Protein AF-A0A023NB78-F1 (afdb_monomer_lite)

pLDDT: mean 97.02, std 3.04, range [80.94, 98.81]

Secondary structure (DSSP, 8-state):
---GGGSTTSS-PPTT--SPPEE-TTSPBPS-TTPPBGGGTSSBEE-GGGS-EESSSSEEEEEEEEE-TT--HHHHTT-EEEEE--STTTTT-EEEEEEEE--TT--TTEEEE--

InterPro domains:
  IPR000334 Glycoside hydrolase, family 45 [PF02015] (1-115)
  IPR036908 RlpA-like domain superfamily [G3DSA:2.40.40.10] (1-115)
  IPR036908 RlpA-like domain superfamily [SSF50685] (1-115)
  IPR052288 Glycosyl Hydrolase 45 Enzymes [PTHR39730] (1-115)

Radius of gyration: 14.57 Å; chains: 1; bounding box: 36×30×37 Å

Foldseek 3Di:
DQAPQLAPPLADDDPPDHGQWWAFPVLHTDPPSVFDEVVVVTGTHHHPVQAKDDPDPQEIEHAWAWDEPPDGSHVQRQDWDKDQDCDPPNHRGIYIYRHRHHDPPDDYGDTGTHD

Structure (mmCIF, N/CA/C/O backbone):
data_AF-A0A023NB78-F1
#
_entry.id   AF-A0A023NB78-F1
#
loop_
_atom_site.group_PDB
_atom_site.id
_atom_site.type_symbol
_atom_site.label_atom_id
_atom_site.label_alt_id
_atom_site.label_comp_id
_atom_site.label_asym_id
_atom_site.label_entity_id
_atom_site.label_seq_id
_atom_site.pdbx_PDB_ins_code
_atom_site.Cartn_x
_atom_site.Cartn_y
_atom_site.Cartn_z
_atom_site.occupancy
_atom_site.B_iso_or_equiv
_atom_site.auth_seq_id
_atom_site.auth_comp_id
_atom_site.auth_asym_id
_atom_site.auth_atom_id
_atom_site.pdbx_PDB_model_num
ATOM 1 N N . CYS A 1 1 ? -1.394 -9.433 -6.865 1.00 96.50 1 CYS A N 1
ATOM 2 C CA . CYS A 1 1 ? -0.801 -8.603 -7.942 1.00 96.50 1 CYS A CA 1
ATOM 3 C C . CYS A 1 1 ? 0.232 -7.657 -7.345 1.00 96.50 1 CYS A C 1
ATOM 5 O O . CYS A 1 1 ? 0.222 -7.499 -6.133 1.00 96.50 1 CYS A O 1
ATOM 7 N N . LYS A 1 2 ? 1.086 -7.009 -8.148 1.00 98.31 2 LYS A N 1
ATOM 8 C CA . LYS A 1 2 ? 1.793 -5.794 -7.703 1.00 98.31 2 LYS A CA 1
ATOM 9 C C . LYS A 1 2 ? 0.774 -4.680 -7.446 1.00 98.31 2 LYS A C 1
ATOM 11 O O . LYS A 1 2 ? -0.108 -4.482 -8.280 1.00 98.31 2 LYS A O 1
ATOM 16 N N . ALA A 1 3 ? 0.911 -3.974 -6.327 1.00 98.00 3 ALA A N 1
ATOM 17 C CA . ALA A 1 3 ? 0.038 -2.863 -5.959 1.00 98.00 3 ALA A CA 1
ATOM 18 C C . ALA A 1 3 ? 0.277 -1.635 -6.863 1.00 98.00 3 ALA A C 1
ATOM 20 O O . ALA A 1 3 ? 1.413 -1.373 -7.275 1.00 98.00 3 ALA A O 1
ATOM 21 N N . SER A 1 4 ? -0.774 -0.879 -7.194 1.00 98.12 4 SER A N 1
ATOM 22 C CA . SER A 1 4 ? -0.690 0.229 -8.153 1.00 98.12 4 SER A CA 1
ATOM 23 C C . SER A 1 4 ? 0.215 1.366 -7.671 1.00 98.12 4 SER A C 1
ATOM 25 O O . SER A 1 4 ? 0.986 1.885 -8.474 1.00 98.12 4 SER A O 1
ATOM 27 N N . CYS A 1 5 ? 0.236 1.671 -6.369 1.00 98.38 5 CYS A N 1
ATOM 28 C CA . CYS A 1 5 ? 1.140 2.664 -5.775 1.00 98.38 5 CYS A CA 1
ATOM 29 C C . CYS A 1 5 ? 2.587 2.157 -5.626 1.00 98.38 5 CYS A C 1
ATOM 31 O O . CYS A 1 5 ? 3.453 2.879 -5.136 1.00 98.38 5 CYS A O 1
ATOM 33 N N . GLY A 1 6 ? 2.867 0.917 -6.047 1.00 98.19 6 GLY A N 1
ATOM 34 C CA . GLY A 1 6 ? 4.222 0.376 -6.172 1.00 98.19 6 GLY A CA 1
ATOM 35 C C . GLY A 1 6 ? 4.906 0.722 -7.496 1.00 98.19 6 GLY A C 1
ATOM 36 O O . GLY A 1 6 ? 6.048 0.318 -7.727 1.00 98.19 6 GLY A O 1
ATOM 37 N N . TRP A 1 7 ? 4.222 1.437 -8.394 1.00 98.25 7 TRP A N 1
ATOM 38 C CA . TRP A 1 7 ? 4.835 2.022 -9.585 1.00 98.25 7 TRP A CA 1
ATOM 39 C C . TRP A 1 7 ? 5.439 3.399 -9.268 1.00 98.25 7 TRP A C 1
ATOM 41 O O . TRP A 1 7 ? 4.833 4.167 -8.516 1.00 98.25 7 TRP A O 1
ATOM 51 N N . PRO A 1 8 ? 6.606 3.745 -9.845 1.00 97.50 8 PRO A N 1
ATOM 52 C CA . PRO A 1 8 ? 7.137 5.103 -9.775 1.00 97.50 8 PRO A CA 1
ATOM 53 C C . PRO A 1 8 ? 6.150 6.136 -10.331 1.00 97.50 8 PRO A C 1
ATOM 55 O O . PRO A 1 8 ? 5.293 5.804 -11.147 1.00 97.50 8 PRO A O 1
ATOM 58 N N . GLU A 1 9 ? 6.297 7.391 -9.895 1.00 95.31 9 GLU A N 1
ATOM 59 C CA . GLU A 1 9 ? 5.552 8.556 -10.415 1.00 95.31 9 GLU A CA 1
ATOM 60 C C . GLU A 1 9 ? 4.026 8.500 -10.221 1.00 95.31 9 GLU A C 1
ATOM 62 O O . GLU A 1 9 ? 3.288 9.301 -10.789 1.00 95.31 9 GLU A O 1
ATOM 67 N N . LYS A 1 10 ? 3.535 7.585 -9.378 1.00 96.88 10 LYS A N 1
ATOM 68 C CA . LYS A 1 10 ? 2.116 7.507 -9.004 1.00 96.88 10 LYS A CA 1
ATOM 69 C C . LYS A 1 10 ? 1.665 8.604 -8.052 1.00 96.88 10 LYS A C 1
ATOM 71 O O . LYS A 1 10 ? 0.478 8.890 -8.014 1.00 96.88 10 LYS A O 1
ATOM 76 N N . THR A 1 11 ? 2.592 9.157 -7.276 1.00 97.12 11 THR A N 1
ATOM 77 C CA . THR A 1 11 ? 2.386 10.288 -6.370 1.00 97.12 11 THR A CA 1
ATOM 78 C C . THR A 1 11 ? 3.726 10.961 -6.068 1.00 97.12 11 THR A C 1
ATOM 80 O O . THR A 1 11 ? 4.793 10.370 -6.286 1.00 97.12 11 THR A O 1
ATOM 83 N N . THR A 1 12 ? 3.691 12.181 -5.533 1.00 96.00 12 THR A N 1
ATOM 84 C CA . THR A 1 12 ? 4.876 12.842 -4.975 1.00 96.00 12 THR A CA 1
ATOM 85 C C . THR A 1 12 ? 5.195 12.280 -3.592 1.00 96.00 12 THR A C 1
ATOM 87 O O . THR A 1 12 ? 4.470 12.498 -2.624 1.00 96.00 12 THR A O 1
ATOM 90 N N . LEU A 1 13 ? 6.324 11.585 -3.484 1.00 94.69 13 LEU A N 1
ATOM 91 C CA . LEU A 1 13 ? 6.795 11.014 -2.226 1.00 94.69 13 LEU A CA 1
ATOM 92 C C . LEU A 1 13 ? 7.728 11.975 -1.482 1.00 94.69 13 LEU A C 1
ATOM 94 O O . LEU A 1 13 ? 8.432 12.786 -2.088 1.00 94.69 13 LEU A O 1
ATOM 98 N N . ALA A 1 14 ? 7.769 11.855 -0.154 1.00 92.75 14 ALA A N 1
ATOM 99 C CA . ALA A 1 14 ? 8.732 12.588 0.660 1.00 92.75 14 ALA A CA 1
ATOM 100 C C . ALA A 1 14 ? 10.175 12.216 0.273 1.00 92.75 14 ALA A C 1
ATOM 102 O O . ALA A 1 14 ? 10.459 11.082 -0.116 1.00 92.75 14 ALA A O 1
ATOM 103 N N . SER A 1 15 ? 11.105 13.164 0.414 1.00 94.88 15 SER A N 1
ATOM 104 C CA . SER A 1 15 ? 12.521 12.924 0.113 1.00 94.88 15 SER A CA 1
ATOM 105 C C . SER A 1 15 ? 13.052 11.701 0.872 1.00 94.88 15 SER A C 1
ATOM 107 O O . SER A 1 15 ? 12.843 11.576 2.077 1.00 94.88 15 SER A O 1
ATOM 109 N N . GLY A 1 16 ? 13.716 10.789 0.158 1.00 93.81 16 GLY A N 1
ATOM 110 C CA . GLY A 1 16 ? 14.222 9.526 0.708 1.00 93.81 16 GLY A CA 1
ATOM 111 C C . GLY A 1 16 ? 13.183 8.403 0.838 1.00 93.81 16 GLY A C 1
ATOM 112 O O . GLY A 1 16 ? 13.535 7.320 1.298 1.00 93.81 16 GLY A O 1
ATOM 113 N N . SER A 1 17 ? 11.931 8.632 0.432 1.00 95.44 17 SER A N 1
ATOM 114 C CA . SER A 1 17 ? 10.891 7.596 0.380 1.00 95.44 17 SER A CA 1
ATOM 115 C C . SER A 1 17 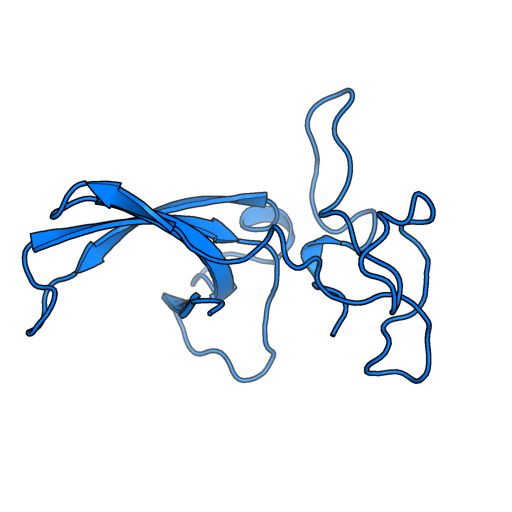? 10.863 6.890 -0.975 1.00 95.44 17 SER A C 1
ATOM 117 O O . SER A 1 17 ? 11.336 7.419 -1.980 1.00 95.44 17 SER A O 1
ATOM 119 N N . ASN A 1 18 ? 10.272 5.697 -1.001 1.00 96.88 18 ASN A N 1
ATOM 120 C CA . ASN A 1 18 ? 10.114 4.885 -2.202 1.00 96.88 18 ASN A CA 1
ATOM 121 C C . ASN A 1 18 ? 8.630 4.570 -2.459 1.00 96.88 18 ASN A C 1
ATOM 123 O O . ASN A 1 18 ? 7.829 4.684 -1.526 1.00 96.88 18 ASN A O 1
ATOM 127 N N . PRO A 1 19 ? 8.253 4.169 -3.691 1.00 98.19 19 PRO A N 1
ATOM 128 C CA . PRO A 1 19 ? 6.938 3.585 -3.951 1.00 98.19 19 PRO A CA 1
ATOM 129 C C . PRO A 1 19 ? 6.671 2.381 -3.042 1.00 98.19 19 PRO A C 1
ATOM 131 O O . PRO A 1 19 ? 7.598 1.826 -2.448 1.00 98.19 19 PRO A O 1
ATOM 134 N N . VAL A 1 20 ? 5.414 1.940 -2.971 1.00 98.31 20 VAL A N 1
ATOM 135 C CA . VAL A 1 20 ? 5.062 0.741 -2.196 1.00 98.31 20 VAL A CA 1
ATOM 136 C C . VAL A 1 20 ? 5.900 -0.447 -2.674 1.00 98.31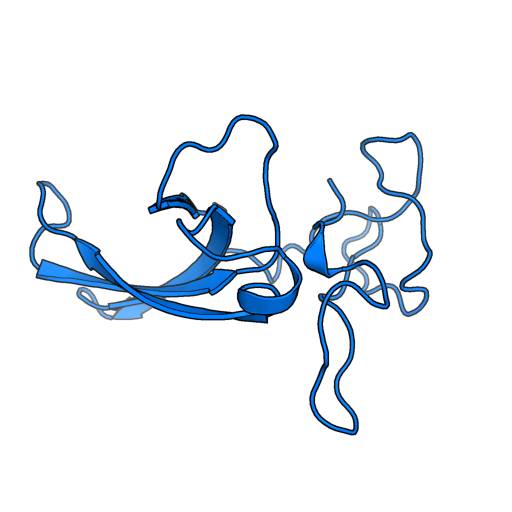 20 VAL A C 1
ATOM 138 O O . VAL A 1 20 ? 5.886 -0.813 -3.853 1.00 98.31 20 VAL A O 1
ATOM 141 N N . THR A 1 21 ? 6.645 -1.048 -1.752 1.00 98.50 21 THR A N 1
ATOM 142 C CA . THR A 1 21 ? 7.523 -2.179 -2.048 1.00 98.50 21 THR A CA 1
ATOM 143 C C . THR A 1 21 ? 6.715 -3.354 -2.588 1.00 98.50 21 THR A C 1
ATOM 145 O O . THR A 1 21 ? 5.654 -3.691 -2.072 1.00 98.50 21 THR A O 1
ATOM 148 N N . SER A 1 22 ? 7.211 -3.985 -3.647 1.00 98.75 22 SER A N 1
ATOM 149 C CA . SER A 1 22 ? 6.702 -5.276 -4.121 1.00 98.75 22 SER A CA 1
ATOM 150 C C . SER A 1 22 ? 7.678 -6.375 -3.730 1.00 98.75 22 SER A C 1
ATOM 152 O O . SER A 1 22 ? 8.870 -6.104 -3.599 1.00 98.75 22 SER A O 1
ATOM 154 N N . CYS A 1 23 ? 7.200 -7.607 -3.613 1.00 98.81 23 CYS A N 1
ATOM 155 C CA . CYS A 1 23 ? 8.032 -8.762 -3.298 1.00 98.81 23 CYS A CA 1
ATOM 156 C C . CYS A 1 23 ? 8.096 -9.750 -4.466 1.00 98.81 23 CYS A C 1
ATOM 158 O O . CYS A 1 23 ? 7.240 -9.741 -5.356 1.00 98.81 23 CYS A O 1
ATOM 160 N N . GLY A 1 24 ? 9.147 -10.568 -4.489 1.00 98.56 24 GLY A N 1
ATOM 161 C CA . GLY A 1 24 ? 9.247 -11.741 -5.351 1.00 98.56 24 GLY A CA 1
ATOM 162 C C . GLY A 1 24 ? 8.256 -12.833 -4.942 1.00 98.56 24 GLY A C 1
ATOM 163 O O . GLY A 1 24 ? 7.529 -12.704 -3.960 1.00 98.56 24 GLY A O 1
ATOM 164 N N . ILE A 1 25 ? 8.229 -13.936 -5.696 1.00 97.88 25 ILE A N 1
ATOM 165 C CA . ILE A 1 25 ? 7.383 -15.101 -5.366 1.00 97.88 25 ILE A CA 1
ATOM 166 C C . ILE A 1 25 ? 7.794 -15.779 -4.047 1.00 97.88 25 ILE A C 1
ATOM 168 O O . ILE A 1 25 ? 7.014 -16.503 -3.440 1.00 97.88 25 ILE A O 1
ATOM 172 N N . ASP A 1 26 ? 9.030 -15.547 -3.625 1.00 97.81 26 ASP A N 1
ATOM 173 C CA . ASP A 1 26 ? 9.642 -16.001 -2.382 1.00 97.81 26 ASP A CA 1
ATOM 174 C C . ASP A 1 26 ? 9.490 -14.986 -1.235 1.00 97.81 26 ASP A C 1
ATOM 176 O O . ASP A 1 26 ? 10.164 -15.119 -0.219 1.00 97.81 26 ASP A O 1
ATOM 180 N N . ASP A 1 27 ? 8.625 -13.978 -1.406 1.00 98.38 27 ASP A N 1
ATOM 181 C CA . ASP A 1 27 ? 8.334 -12.910 -0.439 1.00 98.38 27 ASP A CA 1
ATOM 182 C C . ASP A 1 27 ? 9.527 -11.990 -0.111 1.00 98.38 27 ASP A C 1
ATOM 184 O O . ASP A 1 27 ? 9.477 -11.176 0.807 1.00 98.38 27 ASP A O 1
ATOM 188 N N . ASN A 1 28 ? 10.605 -12.058 -0.899 1.00 98.44 28 ASN A N 1
ATOM 189 C CA . ASN A 1 28 ? 11.742 -11.160 -0.735 1.00 98.44 28 ASN A CA 1
ATOM 190 C C . ASN A 1 28 ? 11.461 -9.785 -1.375 1.00 98.44 28 ASN A C 1
ATOM 192 O O . ASN A 1 28 ? 11.061 -9.734 -2.546 1.00 98.44 28 ASN A O 1
ATOM 196 N N . PRO A 1 29 ? 11.718 -8.662 -0.671 1.00 98.38 29 PRO A N 1
ATOM 197 C CA . PRO A 1 29 ? 11.532 -7.318 -1.214 1.00 98.38 29 PRO A CA 1
ATOM 198 C C . PRO A 1 29 ? 12.312 -7.077 -2.509 1.00 98.38 29 PRO A C 1
ATOM 200 O O . PRO A 1 29 ? 13.518 -7.320 -2.595 1.00 98.38 29 PRO A O 1
ATOM 203 N N . LEU A 1 30 ? 11.636 -6.529 -3.517 1.00 98.50 30 LEU A N 1
ATOM 204 C CA . LEU A 1 30 ? 12.238 -6.129 -4.783 1.00 98.50 30 LEU A CA 1
ATOM 205 C C . LEU A 1 30 ? 12.670 -4.665 -4.724 1.00 98.50 30 LEU A C 1
ATOM 207 O O . LEU A 1 30 ? 11.886 -3.778 -4.402 1.00 98.50 30 LEU A O 1
ATOM 211 N N . THR A 1 31 ? 13.907 -4.395 -5.135 1.00 97.69 31 THR A N 1
ATOM 212 C CA . THR A 1 31 ? 14.434 -3.025 -5.264 1.00 97.69 31 THR A CA 1
ATOM 213 C C . THR A 1 31 ? 14.112 -2.388 -6.616 1.00 97.69 31 THR A C 1
ATOM 215 O O . THR A 1 31 ? 14.208 -1.172 -6.779 1.00 97.69 31 THR A O 1
ATOM 218 N N . ASN A 1 32 ? 13.714 -3.194 -7.606 1.00 98.12 32 ASN A N 1
ATOM 219 C CA . ASN A 1 32 ? 13.290 -2.708 -8.913 1.00 98.12 32 ASN A CA 1
ATOM 220 C C . ASN A 1 32 ? 11.796 -2.354 -8.906 1.00 98.12 32 ASN A C 1
ATOM 222 O O . ASN A 1 32 ? 10.949 -3.185 -9.238 1.00 98.12 32 ASN A O 1
ATOM 226 N N . TYR A 1 33 ? 11.476 -1.092 -8.620 1.00 98.00 33 TYR A N 1
ATOM 227 C CA . TYR A 1 33 ? 10.100 -0.582 -8.662 1.00 98.00 33 TYR A CA 1
ATOM 228 C C . TYR A 1 33 ? 9.472 -0.590 -10.067 1.00 98.00 33 TYR A C 1
ATOM 230 O O . TYR A 1 33 ? 8.258 -0.454 -10.189 1.00 98.00 33 TYR A O 1
ATOM 238 N N . ASN A 1 34 ? 10.242 -0.823 -11.135 1.00 98.38 34 ASN A N 1
ATOM 239 C CA . ASN A 1 34 ? 9.719 -1.032 -12.491 1.00 98.38 34 ASN A CA 1
ATOM 240 C C . ASN A 1 34 ? 9.448 -2.513 -12.820 1.00 98.38 34 ASN A C 1
ATOM 242 O O . ASN A 1 34 ? 9.041 -2.823 -13.939 1.00 98.38 34 ASN A O 1
ATOM 246 N N . ALA A 1 35 ? 9.647 -3.441 -11.875 1.00 98.50 35 ALA A N 1
ATOM 247 C CA . ALA A 1 35 ? 9.339 -4.853 -12.086 1.00 98.50 35 ALA A CA 1
ATOM 248 C C . ALA A 1 35 ? 7.852 -5.054 -12.429 1.00 98.50 35 ALA A C 1
ATOM 250 O O . ALA A 1 35 ? 6.961 -4.459 -11.809 1.00 98.50 35 ALA A O 1
ATOM 251 N N . VAL A 1 36 ? 7.599 -5.898 -13.433 1.00 98.44 36 VAL A N 1
ATOM 252 C CA . VAL A 1 36 ? 6.255 -6.189 -13.946 1.00 98.44 36 VAL A CA 1
ATOM 253 C C . VAL A 1 36 ? 5.460 -6.985 -12.913 1.00 98.44 36 VAL A C 1
ATOM 255 O O . VAL A 1 36 ? 5.992 -7.893 -12.273 1.00 98.44 36 VAL A O 1
ATOM 258 N N . SER A 1 37 ? 4.175 -6.655 -12.770 1.00 98.56 37 SER A N 1
ATOM 259 C CA . SER A 1 37 ? 3.232 -7.367 -11.900 1.00 98.56 37 SER A CA 1
ATOM 260 C C . SER A 1 37 ? 3.140 -8.848 -12.263 1.00 98.56 37 SER A C 1
ATOM 262 O O . SER A 1 37 ? 2.982 -9.181 -13.436 1.00 98.56 37 SER A O 1
ATOM 264 N N . GLY A 1 38 ? 3.121 -9.738 -11.271 1.00 98.50 38 GLY A N 1
ATOM 265 C CA . GLY A 1 38 ? 2.827 -11.161 -11.469 1.00 98.50 38 GLY A CA 1
ATOM 266 C C . GLY A 1 38 ? 1.464 -11.410 -12.127 1.00 98.50 38 GLY A C 1
ATOM 267 O O . GLY A 1 38 ? 1.320 -12.335 -12.918 1.00 98.50 38 GLY A O 1
ATOM 268 N N . CYS A 1 39 ? 0.488 -10.516 -11.924 1.00 97.69 39 CYS A N 1
ATOM 269 C CA . CYS A 1 39 ? -0.810 -10.579 -12.616 1.00 97.69 39 CYS A CA 1
ATOM 270 C C . CYS A 1 39 ? -0.734 -10.226 -14.112 1.00 97.69 39 CYS A C 1
ATOM 272 O O . CYS A 1 39 ? -1.689 -10.443 -14.849 1.00 97.69 39 CYS A O 1
ATOM 274 N N . ASN A 1 40 ? 0.414 -9.726 -14.567 1.00 97.69 40 ASN A N 1
ATOM 275 C CA . ASN A 1 40 ? 0.734 -9.444 -15.962 1.00 97.69 40 ASN A CA 1
ATOM 276 C C . ASN A 1 40 ? 1.936 -10.297 -16.413 1.00 97.69 40 ASN A C 1
ATOM 278 O O . ASN A 1 40 ? 2.745 -9.848 -17.219 1.00 97.69 40 ASN A O 1
ATOM 282 N N . SER A 1 41 ? 2.062 -11.522 -15.883 1.00 97.31 41 SER A N 1
ATOM 283 C CA . SER A 1 41 ? 3.161 -12.463 -16.177 1.00 97.31 41 SER A CA 1
ATOM 284 C C . SER A 1 41 ? 4.564 -11.962 -15.792 1.00 97.31 41 SER A C 1
ATOM 286 O O . SER A 1 41 ? 5.557 -12.353 -16.400 1.00 97.31 41 SER A O 1
ATOM 288 N N . GLY A 1 42 ? 4.651 -11.072 -14.801 1.00 98.25 42 GLY A N 1
ATOM 289 C CA . GLY A 1 42 ? 5.904 -10.570 -14.240 1.00 98.25 42 GLY A CA 1
ATOM 290 C C . GLY A 1 42 ? 6.341 -11.277 -12.953 1.00 98.25 42 GLY A C 1
ATOM 291 O O . GLY A 1 42 ? 5.929 -12.397 -12.663 1.00 98.25 42 GLY A O 1
ATOM 292 N N . VAL A 1 43 ? 7.187 -10.603 -12.170 1.00 98.44 43 VAL A N 1
ATOM 293 C CA . VAL A 1 43 ? 7.830 -11.158 -10.959 1.00 98.44 43 VAL A CA 1
ATOM 294 C C . VAL A 1 43 ? 7.496 -10.397 -9.675 1.00 98.44 43 VAL A C 1
ATOM 296 O O . VAL A 1 43 ? 7.969 -10.781 -8.613 1.00 98.44 43 VAL A O 1
ATOM 299 N N . ALA A 1 44 ? 6.715 -9.318 -9.766 1.00 98.75 44 ALA A N 1
ATOM 300 C CA . ALA A 1 44 ? 6.367 -8.473 -8.630 1.00 98.75 44 ALA A CA 1
ATOM 301 C C . ALA A 1 44 ? 4.973 -8.801 -8.081 1.00 98.75 44 ALA A C 1
ATOM 303 O O . ALA A 1 44 ? 3.966 -8.733 -8.796 1.00 98.75 44 ALA A O 1
ATOM 304 N N . TYR A 1 45 ? 4.916 -9.101 -6.792 1.00 98.50 45 TYR A N 1
ATOM 305 C CA . TYR A 1 45 ? 3.721 -9.438 -6.031 1.00 98.50 45 TYR A CA 1
ATOM 306 C C . TYR A 1 45 ? 3.575 -8.474 -4.848 1.00 98.50 45 TYR A C 1
ATOM 308 O O . TYR A 1 45 ? 4.475 -7.688 -4.550 1.00 98.50 45 TYR A O 1
ATOM 316 N N . MET A 1 46 ? 2.419 -8.506 -4.198 1.00 98.06 46 MET A N 1
ATOM 317 C CA . MET A 1 46 ? 2.235 -7.840 -2.914 1.00 98.06 46 MET A CA 1
ATOM 318 C C . MET A 1 46 ? 3.038 -8.604 -1.855 1.00 98.06 46 MET A C 1
ATOM 320 O O . MET A 1 46 ? 3.034 -9.833 -1.883 1.00 98.06 46 MET A O 1
ATOM 324 N N . CYS A 1 47 ? 3.745 -7.887 -0.983 1.00 98.44 47 CYS A N 1
ATOM 325 C CA . CYS A 1 47 ? 4.510 -8.497 0.104 1.00 98.44 47 CYS A CA 1
ATOM 326 C C . CYS A 1 47 ? 3.578 -9.012 1.204 1.00 98.44 47 CYS A C 1
ATOM 328 O O . CYS A 1 47 ? 2.552 -8.388 1.487 1.00 98.44 47 CYS A O 1
ATOM 330 N N . SER A 1 48 ? 3.943 -10.113 1.857 1.00 97.50 48 SER A N 1
ATOM 331 C CA . SER A 1 48 ? 3.134 -10.695 2.936 1.00 97.50 48 SER A CA 1
ATOM 332 C C . SER A 1 48 ? 3.126 -9.831 4.197 1.00 97.50 48 SER A C 1
ATOM 334 O O . SER A 1 48 ? 2.202 -9.929 4.993 1.00 97.50 48 SER A O 1
ATOM 336 N N . ASP A 1 49 ? 4.103 -8.940 4.375 1.00 97.31 49 ASP A N 1
ATOM 337 C CA . ASP A 1 49 ? 4.099 -7.943 5.454 1.00 97.31 49 ASP A CA 1
ATOM 338 C C . ASP A 1 49 ? 3.088 -6.802 5.231 1.00 97.31 49 ASP A C 1
ATOM 340 O O . ASP A 1 49 ? 2.831 -6.014 6.142 1.00 97.31 49 ASP A O 1
ATOM 344 N N . GLN A 1 50 ? 2.453 -6.745 4.055 1.00 98.12 50 GLN A N 1
ATOM 345 C CA . GLN A 1 50 ? 1.378 -5.804 3.738 1.00 98.12 50 GLN A CA 1
ATOM 346 C C . GLN A 1 50 ? -0.016 -6.356 4.093 1.00 98.12 50 GLN A C 1
ATOM 348 O O . GLN A 1 50 ? -1.024 -5.966 3.503 1.00 98.12 50 GLN A O 1
ATOM 353 N N . THR A 1 51 ? -0.096 -7.261 5.069 1.00 97.44 51 THR A N 1
ATOM 354 C CA . THR A 1 51 ? -1.347 -7.777 5.650 1.00 97.44 51 THR A CA 1
ATOM 355 C C . THR A 1 51 ? -1.748 -7.007 6.913 1.00 97.44 51 THR A C 1
ATOM 357 O O . THR A 1 51 ? -0.880 -6.458 7.592 1.00 97.44 51 THR A O 1
ATOM 360 N N . PRO A 1 52 ? -3.040 -6.959 7.276 1.00 98.12 52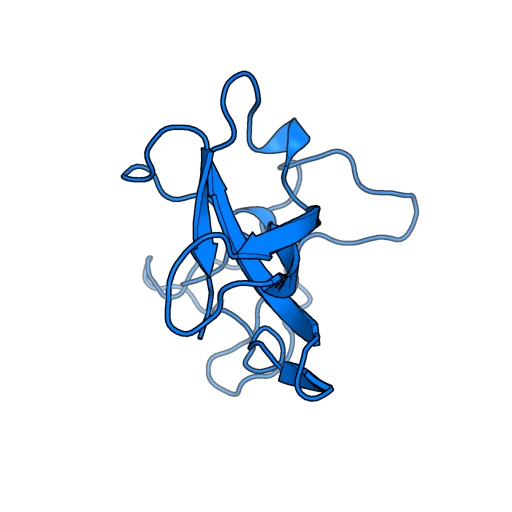 PRO A N 1
ATOM 361 C CA . PRO A 1 52 ? -3.510 -6.232 8.448 1.00 98.12 52 PRO A CA 1
ATOM 362 C C . PRO A 1 52 ? -3.157 -6.943 9.760 1.00 98.12 52 PRO A C 1
ATOM 364 O O . PRO A 1 52 ? -3.041 -8.167 9.816 1.00 98.12 52 PRO A O 1
ATOM 367 N N . TRP A 1 53 ? -3.050 -6.177 10.845 1.00 98.25 53 TRP A N 1
ATOM 368 C CA . TRP A 1 53 ? -2.819 -6.712 12.186 1.00 98.25 53 TRP A CA 1
ATOM 369 C C . TRP A 1 53 ? -3.535 -5.895 13.261 1.00 98.25 53 TRP A C 1
ATOM 371 O O . TRP A 1 53 ? -3.730 -4.684 13.137 1.00 98.25 53 TRP A O 1
ATOM 381 N N . ALA A 1 54 ? -3.920 -6.568 14.344 1.00 98.19 54 ALA A N 1
ATOM 382 C CA . ALA A 1 54 ? -4.535 -5.921 15.493 1.00 98.19 54 ALA A CA 1
ATOM 383 C C . ALA A 1 54 ? -3.472 -5.247 16.373 1.00 98.19 54 ALA A C 1
ATOM 385 O O . ALA A 1 54 ? -2.459 -5.854 16.721 1.00 98.19 54 ALA A O 1
ATOM 386 N N . ILE A 1 55 ? -3.735 -4.001 16.761 1.00 98.38 55 ILE A N 1
ATOM 387 C CA . ILE A 1 55 ? -2.984 -3.284 17.801 1.00 98.38 55 ILE A CA 1
ATOM 388 C C . ILE A 1 55 ? -3.623 -3.546 19.168 1.00 98.38 55 ILE A C 1
ATOM 390 O O . ILE A 1 55 ? -2.937 -3.693 20.177 1.00 98.38 55 ILE A O 1
ATOM 394 N N . SER A 1 56 ? -4.953 -3.621 19.194 1.00 98.06 56 SER A N 1
ATOM 395 C CA . SER A 1 56 ? -5.755 -3.949 20.367 1.00 98.06 56 SER A CA 1
ATOM 396 C C . SER A 1 56 ? -7.078 -4.587 19.942 1.00 98.06 56 SER A C 1
ATOM 398 O O . SER A 1 56 ? -7.359 -4.746 18.755 1.00 98.06 56 SER A O 1
ATOM 400 N N . GLU A 1 57 ? -7.941 -4.890 20.910 1.00 97.50 57 GLU A N 1
ATOM 401 C CA . GLU A 1 57 ? -9.306 -5.340 20.633 1.00 97.50 57 GLU A CA 1
ATOM 402 C C . GLU A 1 57 ? -10.137 -4.311 19.849 1.00 97.50 57 GLU A C 1
ATOM 404 O O . GLU A 1 57 ? -11.120 -4.684 19.214 1.00 97.50 57 GLU A O 1
ATOM 409 N N . THR A 1 58 ? -9.805 -3.017 19.878 1.00 98.12 58 THR A N 1
ATOM 410 C CA . THR A 1 58 ? -10.604 -1.964 19.220 1.00 98.12 58 THR A CA 1
ATOM 411 C C . THR A 1 58 ? -9.889 -1.252 18.081 1.00 98.12 58 THR A C 1
ATOM 413 O O . THR A 1 58 ? -10.515 -0.420 17.433 1.00 98.12 58 THR A O 1
ATOM 416 N N . GLU A 1 59 ? -8.624 -1.577 17.817 1.00 98.50 59 GLU A N 1
ATOM 417 C CA . GLU A 1 59 ? -7.800 -0.887 16.824 1.00 98.50 59 GLU A CA 1
ATOM 418 C C . GLU A 1 59 ? -6.927 -1.867 16.035 1.00 98.50 59 GLU A C 1
ATOM 420 O O . GLU A 1 59 ? -6.323 -2.786 16.594 1.00 98.50 59 GLU A O 1
ATOM 425 N N . SER A 1 60 ? -6.846 -1.670 14.722 1.00 98.69 60 SER A N 1
ATOM 426 C CA . SER A 1 60 ? -5.999 -2.449 13.812 1.00 98.69 60 SER A CA 1
ATOM 427 C C . SER A 1 60 ? -5.309 -1.544 12.799 1.00 98.69 60 SER A C 1
ATOM 429 O O . SER A 1 60 ? -5.838 -0.489 12.456 1.00 98.69 60 SER A O 1
ATOM 431 N N . TYR A 1 61 ? -4.154 -1.956 12.288 1.00 98.81 61 TYR A N 1
ATOM 432 C CA . TYR A 1 61 ? -3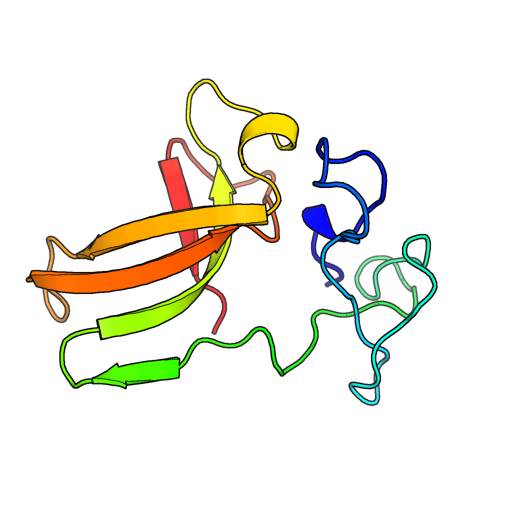.492 -1.310 11.154 1.00 98.81 61 TYR A CA 1
ATOM 433 C C . TYR A 1 61 ? -3.538 -2.225 9.931 1.00 98.81 61 TYR A C 1
ATOM 435 O O . TYR A 1 61 ? -3.724 -3.437 10.054 1.00 98.81 61 TYR A O 1
ATOM 443 N N . GLY A 1 62 ? -3.389 -1.654 8.740 1.00 98.56 62 GLY A N 1
ATOM 444 C CA . GLY A 1 62 ? -3.296 -2.442 7.519 1.00 98.56 62 GLY A CA 1
ATOM 445 C C . GLY A 1 62 ? -3.197 -1.601 6.257 1.00 98.56 62 GLY A C 1
ATOM 446 O O . GLY A 1 62 ? -2.724 -0.464 6.267 1.00 98.56 62 GLY A O 1
ATOM 447 N N . PHE A 1 63 ? -3.660 -2.186 5.159 1.00 98.75 63 PHE A N 1
ATOM 448 C CA . PHE A 1 63 ? -3.504 -1.648 3.814 1.00 98.75 63 PHE A CA 1
ATOM 449 C C . PHE A 1 63 ? -4.808 -1.813 3.037 1.00 98.75 63 PHE A C 1
ATOM 451 O O . PHE A 1 63 ? -5.608 -2.704 3.333 1.00 98.75 63 PHE A O 1
ATOM 458 N N . ALA A 1 64 ? -5.039 -0.952 2.052 1.00 98.50 64 ALA A N 1
ATOM 459 C CA . ALA A 1 64 ? -6.236 -1.020 1.224 1.00 98.50 64 ALA A CA 1
ATOM 460 C C . ALA A 1 64 ? -5.967 -0.591 -0.221 1.00 98.50 64 ALA A C 1
ATOM 462 O O . ALA A 1 64 ? -5.105 0.253 -0.489 1.00 98.50 64 ALA A O 1
ATOM 463 N N . ALA A 1 65 ? -6.764 -1.126 -1.146 1.00 98.38 65 ALA A N 1
ATOM 464 C CA . ALA A 1 65 ? -7.005 -0.464 -2.417 1.00 98.38 65 ALA A CA 1
ATOM 465 C C . ALA A 1 65 ? -8.092 0.600 -2.225 1.00 98.38 65 ALA A C 1
ATOM 467 O O . ALA A 1 65 ? -9.104 0.333 -1.577 1.00 98.38 65 ALA A O 1
ATOM 468 N N . THR A 1 66 ? -7.899 1.803 -2.766 1.00 98.25 66 THR A N 1
ATOM 469 C CA . THR A 1 66 ? -8.846 2.904 -2.557 1.00 9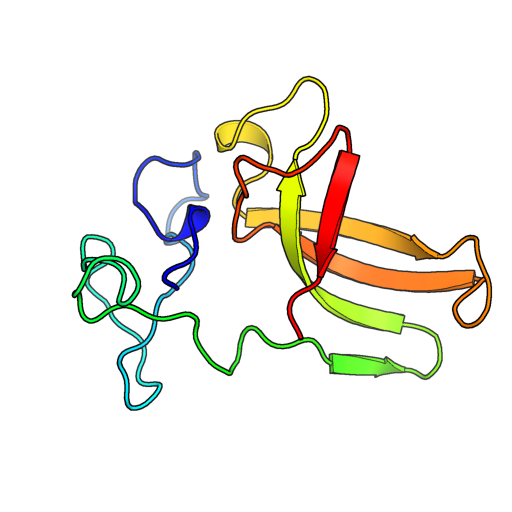8.25 66 THR A CA 1
ATOM 470 C C . THR A 1 66 ? -9.273 3.578 -3.853 1.00 98.25 66 THR A C 1
ATOM 472 O O . THR A 1 66 ? -8.543 3.609 -4.847 1.00 98.25 66 THR A O 1
ATOM 475 N N . SER A 1 67 ? -10.491 4.114 -3.825 1.00 97.31 67 SER A N 1
ATOM 476 C CA . SER A 1 67 ? -11.025 5.053 -4.809 1.00 97.31 67 SER A CA 1
ATOM 477 C C . SER A 1 67 ? -11.729 6.168 -4.048 1.00 97.31 67 SER A C 1
ATOM 479 O O . SER A 1 67 ? -12.791 5.958 -3.461 1.00 97.31 67 SER A O 1
ATOM 481 N N . ILE A 1 68 ? -11.106 7.347 -3.989 1.00 96.50 68 ILE A N 1
ATOM 482 C CA . ILE A 1 68 ? -11.598 8.480 -3.196 1.00 96.50 68 ILE A CA 1
ATOM 483 C C . ILE A 1 68 ? -12.194 9.532 -4.127 1.00 96.50 68 ILE A C 1
ATOM 485 O O . ILE A 1 68 ? -11.551 10.010 -5.061 1.00 96.50 68 ILE A O 1
ATOM 489 N N . SER A 1 69 ? -13.442 9.909 -3.862 1.00 95.88 69 SER A N 1
ATOM 490 C CA . SER A 1 69 ? -14.184 10.850 -4.703 1.00 95.88 69 SER A CA 1
ATOM 491 C C . SER A 1 69 ? -13.493 12.209 -4.747 1.00 95.88 69 SER A C 1
ATOM 493 O O . SER A 1 69 ? -13.173 12.782 -3.709 1.00 95.88 69 SER A O 1
ATOM 495 N N . GLY A 1 70 ? -13.302 12.743 -5.954 1.00 95.25 70 GLY A N 1
ATOM 496 C CA . GLY A 1 70 ? -12.616 14.021 -6.164 1.00 95.25 70 GLY A CA 1
ATOM 497 C C . GLY A 1 70 ? -11.087 13.943 -6.100 1.00 95.25 70 GLY A C 1
ATOM 498 O O . GLY A 1 70 ? -10.435 14.972 -6.256 1.00 95.25 70 GLY A O 1
ATOM 499 N N . GLY A 1 71 ? -10.521 12.750 -5.898 1.00 95.12 71 GLY A N 1
ATOM 500 C CA . GLY A 1 71 ? -9.086 12.496 -5.941 1.00 95.12 71 GLY A CA 1
ATOM 501 C C . GLY A 1 71 ? -8.647 11.715 -7.181 1.00 95.12 71 GLY A C 1
ATOM 502 O O . GLY A 1 71 ? -9.447 11.315 -8.026 1.00 95.12 71 GLY A O 1
ATOM 503 N N . THR A 1 72 ? -7.343 11.479 -7.254 1.00 95.94 72 THR A N 1
ATOM 504 C CA . THR A 1 72 ? -6.696 10.522 -8.165 1.00 95.94 72 THR A CA 1
ATOM 505 C C . THR A 1 72 ? -5.640 9.727 -7.395 1.00 95.94 72 THR A C 1
ATOM 507 O O . THR A 1 72 ? -5.365 10.046 -6.234 1.00 95.94 72 THR A O 1
ATOM 510 N N . GLU A 1 73 ? -5.000 8.742 -8.033 1.00 97.31 73 GLU A N 1
ATOM 511 C CA . GLU A 1 73 ? -3.878 8.013 -7.420 1.00 97.31 73 GLU A CA 1
ATOM 512 C C . GLU A 1 73 ? -2.795 8.944 -6.862 1.00 97.31 73 GLU A C 1
ATOM 514 O O . GLU A 1 73 ? -2.281 8.669 -5.783 1.00 97.31 73 GLU A O 1
ATOM 519 N N . ASP A 1 74 ? -2.538 10.091 -7.498 1.00 97.50 74 ASP A N 1
ATOM 520 C CA . ASP A 1 74 ? -1.584 11.085 -6.989 1.00 97.50 74 ASP A CA 1
ATOM 521 C C . ASP A 1 74 ? -1.952 11.598 -5.589 1.00 97.50 74 ASP A C 1
ATOM 523 O O . ASP A 1 74 ? -1.079 11.802 -4.750 1.00 97.50 74 ASP A O 1
ATOM 527 N N . SER A 1 75 ? -3.248 11.728 -5.298 1.00 97.00 75 SER A N 1
ATOM 528 C CA . SER A 1 75 ? -3.737 12.244 -4.016 1.00 97.00 75 SER A CA 1
ATOM 529 C C . SER A 1 75 ? -3.858 11.200 -2.905 1.00 97.00 75 SER A C 1
ATOM 531 O O . SER A 1 75 ? -3.853 11.575 -1.733 1.00 97.00 75 SER A O 1
ATOM 533 N N . TRP A 1 76 ? -4.010 9.913 -3.240 1.00 97.75 76 TRP A N 1
ATOM 534 C CA . TRP A 1 76 ? -4.253 8.863 -2.242 1.00 97.75 76 TRP A CA 1
ATOM 535 C C . TRP A 1 76 ? -3.141 7.828 -2.144 1.00 97.75 76 TRP A C 1
ATOM 537 O O . TRP A 1 76 ? -3.073 7.124 -1.139 1.00 97.75 76 TRP A O 1
ATOM 547 N N . CYS A 1 77 ? -2.266 7.687 -3.142 1.00 98.25 77 CYS A N 1
ATOM 548 C CA . CYS A 1 77 ? -1.183 6.721 -3.040 1.00 98.25 77 CYS A CA 1
ATOM 549 C C . CYS A 1 77 ? -0.303 7.037 -1.831 1.00 98.25 77 CYS A C 1
ATOM 551 O O . CYS A 1 77 ? 0.119 8.170 -1.619 1.00 98.25 77 CYS A O 1
ATOM 553 N N . CYS A 1 78 ? -0.063 6.008 -1.020 1.00 98.06 78 CYS A N 1
ATOM 554 C CA . CYS A 1 78 ? 0.684 6.064 0.233 1.00 98.06 78 CYS A CA 1
ATOM 555 C C . CYS A 1 78 ? 0.040 6.904 1.352 1.00 98.06 78 CYS A C 1
ATOM 557 O O . CYS A 1 78 ? 0.597 6.933 2.452 1.00 98.06 78 CYS A O 1
ATOM 559 N N . ALA A 1 79 ? -1.117 7.535 1.122 1.00 98.00 79 ALA A N 1
ATOM 560 C CA . ALA A 1 79 ? -1.862 8.242 2.156 1.00 98.00 79 ALA A CA 1
ATOM 561 C C . ALA A 1 79 ? -2.444 7.260 3.182 1.00 98.00 79 ALA A C 1
ATOM 563 O O . ALA A 1 79 ? -2.811 6.131 2.843 1.00 98.00 79 ALA A O 1
ATOM 564 N N . CYS A 1 80 ? -2.551 7.710 4.433 1.00 98.50 80 CYS A N 1
ATOM 565 C CA . CYS A 1 80 ? -3.156 6.944 5.515 1.00 98.50 80 CYS A CA 1
ATOM 566 C C . CYS A 1 80 ? -4.518 7.517 5.901 1.00 98.50 80 CYS A C 1
ATOM 568 O O . CYS A 1 80 ? -4.687 8.733 6.004 1.00 98.50 80 CYS A O 1
ATOM 570 N N . TYR A 1 81 ? -5.468 6.629 6.179 1.00 98.69 81 TYR A N 1
ATOM 571 C CA . TYR A 1 81 ? -6.826 6.975 6.582 1.00 98.69 81 TYR A CA 1
ATOM 572 C C . TYR A 1 81 ? -7.199 6.195 7.836 1.00 98.69 81 TYR A C 1
ATOM 574 O O . TYR A 1 81 ? -6.981 4.988 7.901 1.00 98.69 81 TYR A O 1
ATOM 582 N N . GLN A 1 82 ? -7.797 6.872 8.814 1.00 98.62 82 GLN A N 1
ATOM 583 C CA . GLN A 1 82 ? -8.445 6.200 9.934 1.00 98.62 82 GLN A CA 1
ATOM 584 C C . GLN A 1 82 ? -9.906 5.934 9.574 1.00 98.62 82 GLN A C 1
ATOM 586 O O . GLN A 1 82 ? -10.701 6.859 9.404 1.00 98.62 82 GLN A O 1
ATOM 591 N N . LEU A 1 83 ? -10.255 4.658 9.481 1.00 98.56 83 LEU A N 1
ATOM 592 C CA . LEU A 1 83 ? -11.613 4.180 9.299 1.00 98.56 83 LEU A CA 1
ATOM 593 C C . LEU A 1 83 ? -12.235 3.939 10.673 1.00 98.56 83 LEU A C 1
ATOM 595 O O . LEU A 1 83 ? -11.632 3.279 11.516 1.00 98.56 83 LEU A O 1
ATOM 599 N N . THR A 1 84 ? -13.452 4.432 10.881 1.00 98.56 84 THR A N 1
ATOM 600 C CA . THR A 1 84 ? -14.284 4.062 12.030 1.00 98.56 84 THR A CA 1
ATOM 601 C C . THR A 1 84 ? -15.464 3.269 11.501 1.00 98.56 84 THR A C 1
ATOM 603 O O . THR A 1 84 ? -16.289 3.798 10.752 1.00 98.56 84 THR A O 1
ATOM 606 N N . PHE A 1 85 ? -15.553 1.993 11.864 1.00 98.38 85 PHE A N 1
ATOM 607 C CA . PHE A 1 85 ? -16.634 1.144 11.378 1.00 98.38 85 PHE A CA 1
ATOM 608 C C . PHE A 1 85 ? -17.960 1.563 12.020 1.00 98.38 85 PHE A C 1
ATOM 610 O O . PHE A 1 85 ? -18.060 1.727 13.235 1.00 98.38 85 PHE A O 1
ATOM 617 N N . MET A 1 86 ? -18.998 1.730 11.200 1.00 97.88 86 MET A N 1
ATOM 618 C CA . MET A 1 86 ? -20.321 2.192 11.646 1.00 97.88 86 MET A CA 1
ATOM 619 C C . MET A 1 86 ? -21.377 1.077 11.672 1.00 97.88 86 MET A C 1
ATOM 621 O O . MET A 1 86 ? -22.530 1.326 12.016 1.00 97.88 86 MET A O 1
ATOM 625 N N . SER A 1 87 ? -21.002 -0.154 11.318 1.00 97.75 87 SER A N 1
ATOM 626 C CA . SER A 1 87 ? -21.906 -1.301 11.209 1.00 97.75 87 SER A CA 1
ATOM 627 C C . SER A 1 87 ? -21.392 -2.523 11.975 1.00 97.75 87 SER A C 1
ATOM 629 O O . SER A 1 87 ? -20.197 -2.697 12.210 1.00 97.75 87 SER A O 1
ATOM 631 N N . SER A 1 88 ? -22.325 -3.377 12.398 1.00 95.56 88 SER A N 1
ATOM 632 C CA . SER A 1 88 ? -22.025 -4.658 13.048 1.00 95.56 88 SER A CA 1
ATOM 633 C C . SER A 1 88 ? -21.277 -5.603 12.088 1.00 95.56 88 SER A C 1
ATOM 635 O O . SER A 1 88 ? -21.591 -5.589 10.896 1.00 95.56 88 SER A O 1
ATOM 637 N N . PRO A 1 89 ? -20.321 -6.434 12.559 1.00 96.56 89 PRO A N 1
ATOM 638 C CA . PRO A 1 89 ? -19.918 -6.652 13.957 1.00 96.56 89 PRO A CA 1
ATOM 639 C C . PRO A 1 89 ? -18.810 -5.716 14.464 1.00 96.56 89 PRO A C 1
ATOM 641 O O . PRO A 1 89 ? -18.383 -5.844 15.608 1.00 96.56 89 PRO A O 1
ATOM 644 N N . LEU A 1 90 ? -18.327 -4.788 13.636 1.00 97.06 90 LEU A N 1
ATOM 645 C CA . LEU A 1 90 ? -17.141 -3.981 13.940 1.00 97.06 90 LEU A CA 1
ATOM 646 C C . LEU A 1 90 ? -17.463 -2.575 14.460 1.00 97.06 90 LEU A C 1
ATOM 648 O O . LEU A 1 90 ? -16.543 -1.790 14.653 1.00 97.06 90 LEU A O 1
ATOM 652 N N . ILE A 1 91 ? -18.737 -2.249 14.692 1.00 98.19 91 ILE A N 1
ATOM 653 C CA . ILE A 1 91 ? -19.181 -0.897 15.049 1.00 98.19 91 ILE A CA 1
ATOM 654 C C . ILE A 1 91 ? -18.340 -0.286 16.183 1.00 98.19 91 ILE A C 1
ATOM 656 O O . ILE A 1 91 ? -18.158 -0.883 17.242 1.00 98.19 91 ILE A O 1
ATOM 660 N N . GLY A 1 92 ? -17.807 0.911 15.941 1.00 98.00 92 GLY A N 1
ATOM 661 C CA . GLY A 1 92 ? -16.962 1.654 16.877 1.00 98.00 92 GLY A CA 1
ATOM 662 C C . GLY A 1 92 ? -15.488 1.233 16.917 1.00 98.00 92 GLY A C 1
ATOM 663 O O . GLY A 1 92 ? -14.686 1.996 17.450 1.00 98.00 92 GLY A O 1
ATOM 664 N N . LYS A 1 93 ? -15.102 0.085 16.340 1.00 98.56 93 LYS A N 1
ATOM 665 C CA . LYS A 1 93 ? -13.684 -0.255 16.148 1.00 98.56 93 LYS A CA 1
ATOM 666 C C . LYS A 1 93 ? -13.076 0.644 15.071 1.00 98.56 93 LYS A C 1
ATOM 668 O O . LYS A 1 93 ? -13.775 1.108 14.162 1.00 98.56 93 LYS A O 1
ATOM 673 N N . THR A 1 94 ? -11.770 0.856 15.159 1.00 98.75 94 THR A N 1
ATOM 674 C CA . THR A 1 94 ? -11.010 1.655 14.200 1.00 98.75 94 THR A CA 1
ATOM 675 C C . THR A 1 94 ? -9.991 0.816 13.443 1.00 98.75 94 THR A C 1
ATOM 677 O O . THR A 1 94 ? -9.469 -0.181 13.946 1.00 98.75 94 THR A O 1
ATOM 680 N N . MET A 1 95 ? -9.697 1.236 12.214 1.00 98.75 95 MET A N 1
ATOM 681 C CA . MET A 1 95 ? -8.585 0.703 11.440 1.00 98.75 95 MET A CA 1
ATOM 682 C C . MET A 1 95 ? -7.836 1.831 10.740 1.00 98.75 95 MET A C 1
ATOM 684 O O . MET A 1 95 ? -8.453 2.609 10.015 1.00 98.75 95 MET A O 1
ATOM 688 N N . ILE A 1 96 ? -6.521 1.925 10.936 1.00 98.81 96 ILE A N 1
ATOM 689 C CA . ILE A 1 96 ? -5.680 2.839 10.153 1.00 98.81 96 ILE A CA 1
ATOM 690 C C . ILE A 1 96 ? -5.134 2.069 8.958 1.00 98.81 96 ILE A C 1
ATOM 692 O O . ILE A 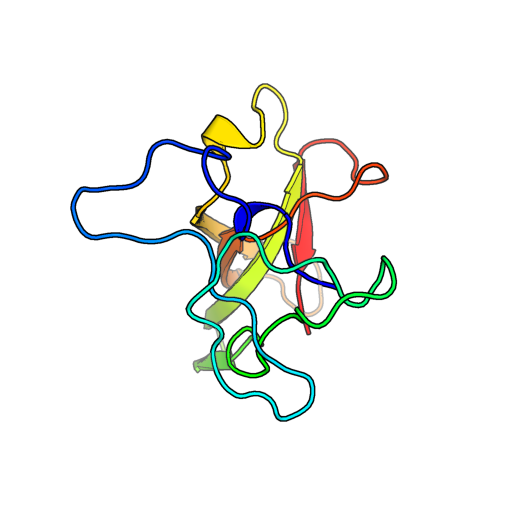1 96 ? -4.430 1.075 9.124 1.00 98.81 96 ILE A O 1
ATOM 696 N N . VAL A 1 97 ? -5.461 2.524 7.752 1.00 98.75 97 VAL A N 1
ATOM 697 C CA . VAL A 1 97 ? -5.023 1.881 6.512 1.00 98.75 97 VAL A CA 1
ATOM 698 C C . VAL A 1 97 ? -4.156 2.808 5.685 1.00 98.75 97 VAL A C 1
ATOM 700 O O . VAL A 1 97 ? -4.488 3.984 5.531 1.00 98.75 97 VAL A O 1
ATOM 703 N N . GLN A 1 98 ? -3.084 2.271 5.106 1.00 98.69 98 GLN A N 1
ATOM 704 C CA . GLN A 1 98 ? -2.377 2.924 4.009 1.00 98.69 98 GLN A CA 1
ATOM 705 C C . GLN A 1 98 ? -3.005 2.517 2.670 1.00 98.69 98 GLN A C 1
ATOM 707 O O . GLN A 1 98 ? -3.201 1.332 2.398 1.00 98.69 98 GLN A O 1
ATOM 712 N N . SER A 1 99 ? -3.290 3.491 1.808 1.00 98.44 99 SER A N 1
ATOM 713 C CA . SER A 1 99 ? -3.726 3.219 0.440 1.00 98.44 99 SER A CA 1
ATOM 714 C C . SER A 1 99 ? -2.532 2.825 -0.433 1.00 98.44 99 SER A C 1
ATOM 716 O O . SER A 1 99 ? -1.688 3.661 -0.766 1.00 98.44 99 SER A O 1
ATOM 718 N N . THR A 1 100 ? -2.465 1.554 -0.824 1.00 98.50 100 THR A N 1
ATOM 719 C CA . THR A 1 100 ? -1.355 0.993 -1.617 1.00 98.50 100 THR A CA 1
ATOM 720 C C . THR A 1 100 ? -1.741 0.647 -3.047 1.00 98.50 100 THR A C 1
ATOM 722 O O . THR A 1 100 ? -0.869 0.426 -3.891 1.00 98.50 100 THR A O 1
ATOM 725 N N . ASN A 1 101 ? -3.036 0.600 -3.344 1.00 98.00 101 ASN A N 1
ATOM 726 C CA . ASN A 1 101 ? -3.548 0.181 -4.637 1.00 98.00 101 ASN A CA 1
ATOM 727 C C . ASN A 1 101 ? -4.792 0.993 -5.034 1.00 98.00 101 ASN A C 1
ATOM 729 O O . ASN A 1 101 ? -5.418 1.651 -4.205 1.00 98.00 101 ASN A O 1
ATOM 733 N N . THR A 1 102 ? -5.193 0.895 -6.296 1.00 96.31 102 THR A N 1
ATOM 734 C CA . THR A 1 102 ? -6.531 1.253 -6.768 1.00 96.31 102 THR A CA 1
ATOM 735 C C . THR A 1 102 ? -7.073 0.125 -7.649 1.00 96.31 102 THR A C 1
ATOM 737 O O . THR A 1 102 ? -6.301 -0.633 -8.243 1.00 96.31 102 THR A O 1
ATOM 740 N N . GLY A 1 103 ? -8.394 -0.010 -7.721 1.00 84.81 103 GLY A N 1
ATOM 741 C CA . GLY A 1 103 ? -9.087 -0.959 -8.594 1.00 84.81 103 GLY A CA 1
ATOM 742 C C . GLY A 1 103 ? -10.025 -0.207 -9.532 1.00 84.81 103 GLY A C 1
ATOM 743 O O . GLY A 1 103 ? -10.680 0.747 -9.120 1.00 84.81 103 GLY A O 1
ATOM 744 N N . GLY A 1 104 ? -10.078 -0.607 -10.805 1.00 80.94 104 GLY A N 1
ATOM 745 C CA . GLY A 1 104 ? -10.928 0.055 -11.806 1.00 80.94 104 GLY A CA 1
ATOM 746 C C . GLY A 1 104 ? -12.430 -0.176 -11.599 1.00 80.94 104 GLY A C 1
ATOM 747 O O . GLY A 1 104 ? -13.248 0.530 -12.179 1.00 80.94 104 GLY A O 1
ATOM 748 N N . ASP A 1 105 ? -12.781 -1.162 -10.780 1.00 83.44 105 ASP A N 1
ATOM 749 C CA . ASP A 1 105 ? -14.132 -1.538 -10.370 1.00 83.44 105 ASP A CA 1
ATOM 750 C C . ASP A 1 105 ? -14.562 -0.904 -9.036 1.00 83.44 105 ASP A C 1
ATOM 752 O O . ASP A 1 105 ? -15.717 -1.054 -8.634 1.00 83.44 105 ASP A O 1
ATOM 756 N N . LEU A 1 106 ? -13.667 -0.177 -8.357 1.00 86.44 106 LEU A N 1
ATOM 757 C CA . LEU A 1 106 ? -13.978 0.467 -7.085 1.00 86.44 106 LEU A CA 1
ATOM 758 C C . LEU A 1 106 ? -14.932 1.651 -7.279 1.00 86.44 106 LEU A C 1
ATOM 760 O O . LEU A 1 106 ? -14.677 2.580 -8.051 1.00 86.44 106 LEU A O 1
ATOM 764 N N . GLY A 1 107 ? -16.015 1.645 -6.507 1.00 91.81 107 GLY A N 1
ATOM 765 C CA . GLY A 1 107 ? -16.955 2.750 -6.406 1.00 91.81 107 GLY A CA 1
ATOM 766 C C . GLY A 1 107 ? -16.395 3.961 -5.654 1.00 91.81 107 GLY A C 1
ATOM 767 O O . GLY A 1 107 ? -15.282 3.970 -5.131 1.00 91.81 107 GLY A O 1
ATOM 768 N N . ALA A 1 108 ? -17.215 5.006 -5.582 1.00 93.44 108 ALA A N 1
ATOM 769 C CA . ALA A 1 108 ? -16.900 6.240 -4.874 1.00 93.44 108 ALA A CA 1
ATOM 770 C C . ALA A 1 108 ? -16.662 6.002 -3.369 1.00 93.44 108 ALA A C 1
ATOM 772 O O . ALA A 1 108 ? -17.538 5.486 -2.676 1.00 93.44 108 ALA A O 1
ATOM 773 N N . ASN A 1 109 ? -15.509 6.448 -2.858 1.00 96.00 109 ASN A N 1
ATOM 774 C CA . ASN A 1 109 ? -15.074 6.311 -1.457 1.00 96.00 109 ASN A CA 1
ATOM 775 C C . ASN A 1 109 ? -14.978 4.854 -0.974 1.00 96.00 109 ASN A C 1
ATOM 777 O O . ASN A 1 109 ? -15.166 4.578 0.213 1.00 96.00 109 ASN A O 1
ATOM 781 N N . GLN A 1 110 ? -14.705 3.921 -1.884 1.00 98.00 110 GLN A N 1
ATOM 782 C CA . GLN A 1 110 ? -14.554 2.512 -1.548 1.00 98.00 110 GLN A CA 1
ATOM 783 C C . GLN A 1 110 ? -13.126 2.215 -1.079 1.00 98.00 110 GLN A C 1
ATOM 785 O O . GLN A 1 110 ? -12.150 2.631 -1.706 1.00 98.00 110 GLN A O 1
ATOM 790 N N . PHE A 1 111 ? -13.036 1.462 0.017 1.00 98.06 111 PHE A N 1
ATOM 791 C CA . PHE A 1 111 ? -11.810 0.874 0.543 1.00 98.06 111 PHE A CA 1
ATOM 792 C C . PHE A 1 111 ? -11.941 -0.644 0.448 1.00 98.06 111 PHE A C 1
ATOM 794 O O . PHE A 1 111 ? -12.800 -1.226 1.110 1.00 98.06 111 PHE A O 1
ATOM 801 N N . ASP A 1 112 ? -11.105 -1.269 -0.370 1.00 97.88 112 ASP A N 1
ATOM 802 C CA . ASP A 1 112 ? -10.966 -2.721 -0.422 1.00 97.88 112 ASP A CA 1
ATOM 803 C C . ASP A 1 112 ? -9.790 -3.117 0.474 1.00 97.88 112 ASP A C 1
ATOM 805 O O . ASP A 1 112 ? -8.626 -2.870 0.146 1.00 97.88 112 ASP A O 1
ATOM 809 N N . ILE A 1 113 ? -10.105 -3.601 1.676 1.00 97.31 113 ILE A N 1
ATOM 810 C CA . ILE A 1 113 ? -9.122 -3.870 2.731 1.00 97.31 113 ILE A CA 1
ATOM 811 C C . ILE A 1 113 ? -8.365 -5.147 2.374 1.00 97.31 113 ILE A C 1
ATOM 813 O O . ILE A 1 113 ? -8.977 -6.199 2.197 1.00 97.31 113 ILE A O 1
ATOM 817 N N . ALA A 1 114 ? -7.037 -5.064 2.304 1.00 95.25 114 ALA A N 1
ATOM 818 C CA . ALA A 1 114 ? -6.210 -6.238 2.074 1.00 95.25 114 ALA A CA 1
ATOM 819 C C . ALA A 1 114 ? -6.273 -7.184 3.280 1.00 95.25 114 ALA A C 1
ATOM 821 O O . ALA A 1 114 ? -6.266 -6.722 4.423 1.00 95.25 114 ALA A O 1
ATOM 822 N N . MET A 1 115 ? -6.332 -8.492 3.025 1.00 86.12 115 MET A N 1
ATOM 823 C CA . MET A 1 115 ? -6.417 -9.548 4.037 1.00 86.12 115 MET A CA 1
ATOM 824 C C . MET A 1 115 ? -5.835 -10.860 3.531 1.00 86.12 115 MET A C 1
ATOM 826 O O . MET A 1 115 ? -5.911 -11.102 2.305 1.00 86.12 115 MET A O 1
#

Organism: NCBI:txid1484599

Sequence (115 aa):
CKASCGWPEKTTLASGSNPVTSCGIDDNPLTNYNAVSGCNSGVAYMCSDQTPWAISETESYGFAATSISGGTEDSWCCACYQLTFMSSPLIGKTMIVQSTNTGGDLGANQFDIAM